Protein AF-A0A1F7L101-F1 (afdb_monomer_lite)

Foldseek 3Di:
DPVVVVVVVVVVVVVVVVVVVVVVVVVVLVVLQVCCLVPVVSLQVLLCCLCPVNPPDPVSNVSSVNSNVSSVVSVVVVVVVVVVVVCVVPPPDPCVVVVVVVVCPDPVNVVVVVVVVD

Secondary structure (DSSP, 8-state):
--HHHHHHHHHHHHHHHHHHHHHHHHHHHHHHHHHHHH-HHHHHHHHHHHHHSS-S-HHHHHHHHHHHHHHHHHHHHHHHHHHHHHHHHTS---THHHHHHHHHTSHHHHHHHHHH--

Sequence (118 aa):
MEGHKDIEAYQALLEIDTKERSFASRQGYIKAYVLSILLPPIGLYYFIKYIFFGDGSKDDMKAGLMAFLLTICALGISIGISTILFKQMNTPLPASSTNILKEMITPANQDALKKLFQ

Radius of gyration: 32.72 Å; chains: 1; bounding box: 71×26×98 Å

pLDDT: mean 76.0, std 8.84, range [52.91, 89.81]

Organism: NCBI:txid1802093

Structure (mmCIF, N/CA/C/O backbone):
data_AF-A0A1F7L101-F1
#
_entry.id   AF-A0A1F7L101-F1
#
loop_
_atom_site.group_PDB
_atom_site.id
_atom_site.type_symbol
_atom_site.label_atom_id
_atom_site.label_alt_id
_atom_site.label_comp_id
_atom_site.label_asym_id
_atom_site.label_entity_id
_atom_site.label_seq_id
_atom_site.pdbx_PDB_ins_code
_atom_site.Cartn_x
_atom_site.Cartn_y
_atom_site.Cartn_z
_atom_site.occupancy
_atom_site.B_iso_or_equiv
_atom_site.auth_seq_id
_atom_site.auth_comp_id
_atom_site.auth_asym_id
_atom_site.auth_atom_id
_atom_site.pdbx_PDB_model_num
ATOM 1 N N . MET A 1 1 ? 18.811 -0.906 -53.280 1.00 52.91 1 MET A N 1
ATOM 2 C CA . MET A 1 1 ? 17.678 -0.356 -52.497 1.00 52.91 1 MET A CA 1
ATOM 3 C C . MET A 1 1 ? 17.093 -1.388 -51.518 1.00 52.91 1 MET A C 1
ATOM 5 O O . MET A 1 1 ? 15.951 -1.238 -51.109 1.00 52.91 1 MET A O 1
ATOM 9 N N . GLU A 1 2 ? 17.853 -2.408 -51.099 1.00 53.41 2 GLU A N 1
ATOM 10 C CA . GLU A 1 2 ? 17.366 -3.436 -50.156 1.00 53.41 2 GLU A CA 1
ATOM 11 C C . GLU A 1 2 ? 17.717 -3.102 -48.697 1.00 53.41 2 GLU A C 1
ATOM 13 O O . GLU A 1 2 ? 16.836 -3.127 -47.848 1.00 53.41 2 GLU A O 1
ATOM 18 N N . GLY A 1 3 ? 18.927 -2.601 -48.419 1.00 55.69 3 GLY A N 1
ATOM 19 C CA . GLY A 1 3 ? 19.360 -2.310 -47.042 1.00 55.69 3 GLY A CA 1
ATOM 20 C C . GLY A 1 3 ? 18.582 -1.222 -46.281 1.00 55.69 3 GLY A C 1
ATOM 21 O O . GLY A 1 3 ? 18.687 -1.157 -45.065 1.00 55.69 3 GLY A O 1
ATOM 22 N N . HIS A 1 4 ? 17.784 -0.378 -46.949 1.00 57.03 4 HIS A N 1
ATOM 23 C CA . HIS A 1 4 ? 16.946 0.626 -46.269 1.00 57.03 4 HIS A CA 1
ATOM 24 C C . HIS A 1 4 ? 15.655 0.024 -45.687 1.00 57.03 4 HIS A C 1
ATOM 26 O O . HIS A 1 4 ? 15.214 0.449 -44.624 1.00 57.03 4 HIS A O 1
ATOM 32 N N . LYS A 1 5 ? 15.078 -0.990 -46.352 1.00 61.75 5 LYS A N 1
ATOM 33 C CA . LYS A 1 5 ? 13.853 -1.666 -45.893 1.00 61.75 5 LYS A CA 1
ATOM 34 C C . LYS A 1 5 ? 14.113 -2.560 -44.685 1.00 61.75 5 LYS A C 1
ATOM 36 O O . LYS A 1 5 ? 13.269 -2.644 -43.799 1.00 61.75 5 LYS A O 1
ATOM 41 N N . ASP A 1 6 ? 15.293 -3.172 -44.626 1.00 67.25 6 ASP A N 1
ATOM 42 C CA . ASP A 1 6 ? 15.684 -4.001 -43.488 1.00 67.25 6 ASP A CA 1
ATOM 43 C C . ASP A 1 6 ? 15.850 -3.152 -42.222 1.00 67.25 6 ASP A C 1
ATOM 45 O O . ASP A 1 6 ? 15.352 -3.524 -41.164 1.00 67.25 6 ASP A O 1
ATOM 49 N N . ILE A 1 7 ? 16.458 -1.963 -42.324 1.00 74.56 7 ILE A N 1
ATOM 50 C CA . ILE A 1 7 ? 16.632 -1.045 -41.183 1.00 74.56 7 ILE A CA 1
ATOM 51 C C . ILE A 1 7 ? 15.278 -0.578 -40.629 1.00 74.56 7 ILE A C 1
ATOM 53 O O . ILE A 1 7 ? 15.097 -0.556 -39.412 1.00 74.56 7 ILE A O 1
ATOM 57 N N . GLU A 1 8 ? 14.316 -0.251 -41.494 1.00 78.62 8 GLU A N 1
ATOM 58 C CA . GLU A 1 8 ? 12.957 0.123 -41.075 1.00 78.62 8 GLU A CA 1
ATOM 59 C C . GLU A 1 8 ? 12.227 -1.044 -40.392 1.00 78.62 8 GLU A C 1
ATOM 61 O O . GLU A 1 8 ? 11.588 -0.853 -39.356 1.00 78.62 8 GLU A O 1
ATOM 66 N N . ALA A 1 9 ? 12.375 -2.268 -40.910 1.00 77.75 9 ALA A N 1
ATOM 67 C CA . ALA A 1 9 ? 11.805 -3.463 -40.293 1.00 77.75 9 ALA A 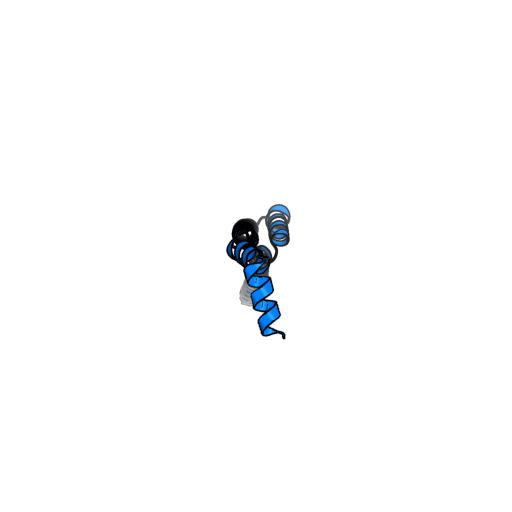CA 1
ATOM 68 C C . ALA A 1 9 ? 12.423 -3.755 -38.912 1.00 77.75 9 ALA A C 1
ATOM 70 O O . ALA A 1 9 ? 11.696 -4.050 -37.962 1.00 77.75 9 ALA A O 1
ATOM 71 N N . TYR A 1 10 ? 13.744 -3.614 -38.761 1.00 77.62 10 TYR A N 1
ATOM 72 C CA . TYR A 1 10 ? 14.421 -3.753 -37.467 1.00 77.62 10 TYR A CA 1
ATOM 73 C C . TYR A 1 10 ? 13.989 -2.680 -36.463 1.00 77.62 10 TYR A C 1
ATOM 75 O O . TYR A 1 10 ? 13.784 -2.994 -35.291 1.00 77.62 10 TYR A O 1
ATOM 83 N N . GLN A 1 11 ? 13.817 -1.431 -36.902 1.00 83.00 11 GLN A N 1
ATOM 84 C CA . GLN A 1 11 ? 13.321 -0.354 -36.042 1.00 83.00 11 GLN A CA 1
ATOM 85 C C . GLN A 1 11 ? 11.881 -0.607 -35.589 1.00 83.00 11 GLN A C 1
ATOM 87 O O . GLN A 1 11 ? 11.586 -0.452 -34.405 1.00 83.00 11 GLN A O 1
ATOM 92 N N . ALA A 1 12 ? 11.010 -1.069 -36.490 1.00 82.12 12 ALA A N 1
ATOM 93 C CA . ALA A 1 12 ? 9.639 -1.431 -36.146 1.00 82.12 12 ALA A CA 1
ATOM 94 C C . ALA A 1 12 ? 9.590 -2.589 -35.134 1.00 82.12 12 ALA A C 1
ATOM 96 O O . ALA A 1 12 ? 8.836 -2.527 -34.165 1.00 82.12 12 ALA A O 1
ATOM 97 N N . LEU A 1 13 ? 10.428 -3.616 -35.304 1.00 79.88 13 LEU A N 1
ATOM 98 C CA . LEU A 1 13 ? 10.530 -4.730 -34.354 1.00 79.88 13 LEU A CA 1
ATOM 99 C C . LEU A 1 13 ? 11.044 -4.279 -32.978 1.00 79.88 13 LEU A C 1
ATOM 101 O O . LEU A 1 13 ? 10.505 -4.704 -31.957 1.00 79.88 13 LEU A O 1
ATOM 105 N N . LEU A 1 14 ? 12.037 -3.386 -32.937 1.00 81.62 14 LEU A N 1
ATOM 106 C CA . LEU A 1 14 ? 12.537 -2.784 -31.695 1.00 81.62 14 LEU A CA 1
ATOM 107 C C . LEU A 1 14 ? 11.468 -1.950 -30.981 1.00 81.62 14 LEU A C 1
ATOM 109 O O . LEU A 1 14 ? 11.358 -2.011 -29.754 1.00 81.62 14 LEU A O 1
ATOM 113 N N . GLU A 1 15 ? 10.670 -1.185 -31.729 1.00 81.56 15 GLU A N 1
ATOM 114 C CA . GLU A 1 15 ? 9.572 -0.390 -31.174 1.00 81.56 15 GLU A CA 1
ATOM 115 C C . GLU A 1 15 ? 8.453 -1.281 -30.611 1.00 81.56 15 GLU A C 1
ATOM 117 O O . GLU A 1 15 ? 7.873 -0.977 -29.566 1.00 81.56 15 GLU A O 1
ATOM 122 N N . ILE A 1 16 ? 8.171 -2.408 -31.269 1.00 78.94 16 ILE A N 1
ATOM 123 C CA . ILE A 1 16 ? 7.197 -3.394 -30.793 1.00 78.94 16 ILE A CA 1
ATOM 124 C C . ILE A 1 16 ? 7.691 -4.065 -29.504 1.00 78.94 16 ILE A C 1
ATOM 126 O O . ILE A 1 16 ? 6.945 -4.063 -28.527 1.00 78.94 16 ILE A O 1
ATOM 130 N N . ASP A 1 17 ? 8.939 -4.550 -29.447 1.00 74.56 17 ASP A N 1
ATOM 131 C CA . ASP A 1 17 ? 9.496 -5.187 -28.234 1.00 74.56 17 ASP A CA 1
ATOM 132 C C . ASP A 1 17 ? 9.534 -4.204 -27.051 1.00 74.56 17 ASP A C 1
ATOM 134 O O . ASP A 1 17 ? 9.127 -4.525 -25.932 1.00 74.56 17 ASP A O 1
ATOM 138 N N . THR A 1 18 ? 9.939 -2.952 -27.288 1.00 74.31 18 THR A N 1
ATOM 139 C CA . THR A 1 18 ? 9.915 -1.923 -26.233 1.00 74.31 18 THR A CA 1
ATOM 140 C C . THR A 1 18 ? 8.499 -1.599 -25.765 1.00 74.31 18 THR A C 1
ATOM 142 O O . THR A 1 18 ? 8.273 -1.463 -24.556 1.00 74.31 18 THR A O 1
ATOM 145 N N . LYS A 1 19 ? 7.519 -1.527 -26.676 1.00 72.56 19 LYS A N 1
ATOM 146 C CA . LYS A 1 19 ? 6.109 -1.367 -26.303 1.00 72.56 19 LYS A CA 1
ATOM 147 C C . LYS A 1 19 ? 5.613 -2.559 -25.491 1.00 72.56 19 LYS A C 1
ATOM 149 O O . LYS A 1 19 ? 5.071 -2.331 -24.409 1.0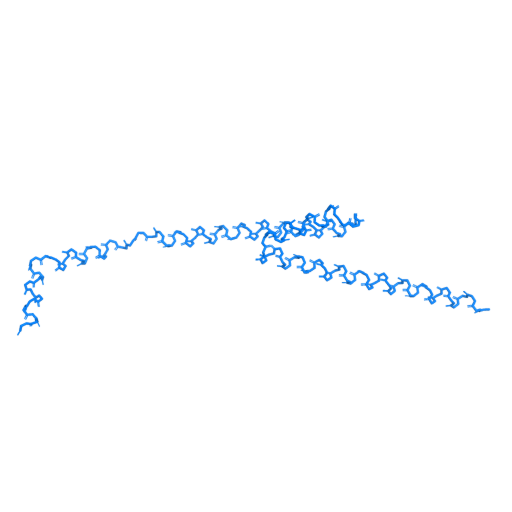0 72.56 19 LYS A O 1
ATOM 154 N N . GLU A 1 20 ? 5.829 -3.793 -25.937 1.00 69.75 20 GLU A N 1
ATOM 155 C CA . GLU A 1 20 ? 5.399 -5.005 -25.226 1.00 69.75 20 GLU A CA 1
ATOM 156 C C . GLU A 1 20 ? 5.986 -5.089 -23.814 1.00 69.75 20 GLU A C 1
ATOM 158 O O . GLU A 1 20 ? 5.240 -5.289 -22.849 1.00 69.75 20 GLU A O 1
ATOM 163 N N . ARG A 1 21 ? 7.288 -4.824 -23.652 1.00 68.25 21 ARG A N 1
ATOM 164 C CA . ARG A 1 21 ? 7.926 -4.760 -22.326 1.00 68.25 21 ARG A CA 1
ATOM 165 C C . ARG A 1 21 ? 7.314 -3.683 -21.437 1.00 68.25 21 ARG A C 1
ATOM 167 O O . ARG A 1 21 ? 7.088 -3.928 -20.252 1.00 68.25 21 ARG A O 1
ATOM 174 N N . SER A 1 22 ? 6.997 -2.512 -21.995 1.00 69.94 22 SER A N 1
ATOM 175 C CA . SER A 1 22 ? 6.341 -1.431 -21.245 1.00 69.94 22 SER A CA 1
ATOM 176 C C . SER A 1 22 ? 4.910 -1.787 -20.815 1.00 69.94 22 SER A C 1
ATOM 178 O O . SER A 1 22 ? 4.459 -1.396 -19.737 1.00 69.94 22 SER A O 1
ATOM 180 N N . PHE A 1 23 ? 4.182 -2.556 -21.631 1.00 65.38 23 PHE A N 1
ATOM 181 C CA . PHE A 1 23 ? 2.848 -3.041 -21.283 1.00 65.38 23 PHE A CA 1
ATOM 182 C C . PHE A 1 23 ? 2.914 -4.106 -20.185 1.00 65.38 23 PHE A C 1
ATOM 184 O O . PHE A 1 23 ? 2.130 -4.046 -19.233 1.00 65.38 23 PHE A O 1
ATOM 191 N N . ALA A 1 24 ? 3.869 -5.034 -20.274 1.00 65.56 24 ALA A N 1
ATOM 192 C CA . ALA A 1 24 ? 4.092 -6.060 -19.262 1.00 65.56 24 ALA A CA 1
ATOM 193 C C . ALA A 1 24 ? 4.479 -5.452 -17.900 1.00 65.56 24 ALA A C 1
ATOM 195 O O . ALA A 1 24 ? 3.914 -5.832 -16.869 1.00 65.56 24 ALA A O 1
ATOM 196 N N . SER A 1 25 ? 5.372 -4.455 -17.884 1.00 71.06 25 SER A N 1
ATOM 197 C CA . SER A 1 25 ? 5.759 -3.761 -16.648 1.00 71.06 25 SER A CA 1
ATOM 198 C C . SER A 1 25 ? 4.592 -2.978 -16.039 1.00 71.06 25 SER A C 1
ATOM 200 O O . SER A 1 25 ? 4.333 -3.097 -14.839 1.00 71.06 25 SER A O 1
ATOM 202 N N . ARG A 1 26 ? 3.788 -2.282 -16.859 1.00 72.31 26 ARG A N 1
ATOM 203 C CA . ARG A 1 26 ? 2.565 -1.594 -16.402 1.00 72.31 26 ARG A CA 1
ATOM 204 C C . ARG A 1 26 ? 1.555 -2.534 -15.751 1.00 72.31 26 ARG A C 1
ATOM 206 O O . ARG A 1 26 ? 1.003 -2.187 -14.706 1.00 72.31 26 ARG A O 1
ATOM 213 N N . GLN A 1 27 ? 1.310 -3.712 -16.327 1.00 76.12 27 GLN A N 1
ATOM 214 C CA . GLN A 1 27 ? 0.428 -4.706 -15.704 1.00 76.12 27 GLN A CA 1
ATOM 215 C C . GLN A 1 27 ? 0.985 -5.190 -14.358 1.00 76.12 27 GLN A C 1
ATOM 217 O O . GLN A 1 27 ? 0.231 -5.334 -13.392 1.00 76.12 27 GLN A O 1
ATOM 222 N N . GLY A 1 28 ? 2.307 -5.373 -14.266 1.00 76.12 28 GLY A N 1
ATOM 223 C CA . GLY A 1 28 ? 2.996 -5.688 -13.016 1.00 76.12 28 GLY A CA 1
ATOM 224 C C . GLY A 1 28 ? 2.762 -4.636 -11.928 1.00 76.12 28 GLY A C 1
ATOM 225 O O . GLY A 1 28 ? 2.418 -4.991 -10.800 1.00 76.12 28 GLY A O 1
ATOM 226 N N . TYR A 1 29 ? 2.861 -3.349 -12.272 1.00 78.31 29 TYR A N 1
ATOM 227 C CA . TYR A 1 29 ? 2.626 -2.251 -11.328 1.00 78.31 29 TYR A CA 1
ATOM 228 C C . TYR A 1 29 ? 1.174 -2.184 -10.853 1.00 78.31 29 TYR A C 1
ATOM 230 O O . TYR A 1 29 ? 0.927 -2.030 -9.660 1.00 78.31 29 TYR A O 1
ATOM 238 N N . ILE A 1 30 ? 0.204 -2.360 -11.759 1.00 80.38 30 ILE A N 1
ATOM 239 C CA . ILE A 1 30 ? -1.222 -2.398 -11.390 1.00 80.38 30 ILE A CA 1
ATOM 240 C C . ILE A 1 30 ? -1.475 -3.527 -10.389 1.00 80.38 30 ILE A C 1
ATOM 242 O O . ILE A 1 30 ? -2.124 -3.318 -9.363 1.00 80.38 30 ILE A O 1
ATOM 246 N N . LYS A 1 31 ? -0.918 -4.715 -10.652 1.00 82.56 31 LYS A N 1
ATOM 247 C CA . LYS A 1 31 ? -1.028 -5.860 -9.744 1.00 82.56 31 LYS A CA 1
ATOM 248 C C . LYS A 1 31 ? -0.421 -5.553 -8.374 1.00 82.56 31 LYS A C 1
ATOM 250 O O . LYS A 1 31 ? -1.030 -5.888 -7.359 1.00 82.56 31 LYS A O 1
ATOM 255 N N . ALA A 1 32 ? 0.740 -4.901 -8.345 1.00 74.31 32 ALA A N 1
ATOM 256 C CA . ALA A 1 32 ? 1.378 -4.481 -7.105 1.00 74.31 32 ALA A CA 1
ATOM 257 C C . ALA A 1 32 ? 0.479 -3.531 -6.303 1.00 74.31 32 ALA A C 1
ATOM 259 O O . ALA A 1 32 ? 0.267 -3.764 -5.121 1.00 74.31 32 ALA A O 1
ATOM 260 N N . TYR A 1 33 ? -0.132 -2.530 -6.944 1.00 81.06 33 TYR A N 1
ATOM 261 C CA . TYR A 1 33 ? -1.018 -1.577 -6.265 1.00 81.06 33 TYR A CA 1
ATOM 262 C C . TYR A 1 33 ? -2.249 -2.239 -5.649 1.00 81.06 33 TYR A C 1
ATOM 264 O O . TYR A 1 33 ? -2.567 -1.977 -4.490 1.00 81.06 33 TYR A O 1
ATOM 272 N N . VAL A 1 34 ? -2.925 -3.116 -6.395 1.00 83.50 34 VAL A N 1
ATOM 273 C CA . VAL A 1 34 ? -4.113 -3.826 -5.895 1.00 83.50 34 VAL A CA 1
ATOM 274 C C . VAL A 1 34 ? -3.750 -4.709 -4.700 1.00 83.50 34 VAL A C 1
ATOM 276 O O . VAL A 1 34 ? -4.449 -4.705 -3.686 1.00 83.50 34 VAL A O 1
ATOM 279 N N . LEU A 1 35 ? -2.630 -5.433 -4.788 1.00 79.88 35 LEU A N 1
ATOM 280 C CA . LEU A 1 35 ? -2.173 -6.306 -3.708 1.00 79.88 35 LEU A CA 1
ATOM 281 C C . LEU A 1 35 ? -1.715 -5.530 -2.471 1.00 79.88 35 LEU A C 1
ATOM 283 O O . LEU A 1 35 ? -1.973 -5.992 -1.363 1.00 79.88 35 LEU A O 1
ATOM 287 N N . SER A 1 36 ? -1.109 -4.351 -2.635 1.00 74.25 36 SER A N 1
ATOM 288 C CA . SER A 1 36 ? -0.732 -3.478 -1.516 1.00 74.25 36 SER A CA 1
ATOM 289 C C . SER A 1 36 ? -1.926 -3.011 -0.688 1.00 74.25 36 SER A C 1
ATOM 291 O O . SER A 1 36 ? -1.803 -2.842 0.522 1.00 74.25 36 SER A O 1
ATOM 293 N N . ILE A 1 37 ? -3.076 -2.795 -1.331 1.00 76.62 37 ILE A N 1
ATOM 294 C CA . ILE A 1 37 ? -4.309 -2.386 -0.648 1.00 76.62 37 ILE A CA 1
ATOM 295 C C . ILE A 1 37 ? -4.936 -3.579 0.079 1.00 76.62 37 ILE A C 1
ATOM 297 O O . ILE A 1 37 ? -5.352 -3.448 1.227 1.00 76.62 37 ILE A O 1
ATOM 301 N N . LEU A 1 38 ? -5.011 -4.737 -0.587 1.00 82.19 38 LEU A N 1
ATOM 302 C CA . LEU A 1 38 ? -5.702 -5.914 -0.057 1.00 82.19 38 LEU A CA 1
ATOM 303 C C . LEU A 1 38 ? -4.918 -6.599 1.072 1.00 82.19 38 LEU A C 1
ATOM 305 O O . LEU A 1 38 ? -5.504 -7.040 2.057 1.00 82.19 38 LEU A O 1
ATOM 309 N N . LEU A 1 39 ? -3.595 -6.701 0.924 1.00 80.69 39 LEU A N 1
ATOM 310 C CA . LEU A 1 39 ? -2.694 -7.271 1.920 1.00 80.69 39 LEU A CA 1
ATOM 311 C C . LEU A 1 39 ? -1.512 -6.323 2.155 1.00 80.69 39 LEU A C 1
ATOM 313 O O . LEU A 1 39 ? -0.503 -6.398 1.448 1.00 80.69 39 LEU A O 1
ATOM 317 N N . PRO A 1 40 ? -1.570 -5.496 3.210 1.00 77.50 40 PRO A N 1
ATOM 318 C CA . PRO A 1 40 ? -0.496 -4.568 3.546 1.00 77.50 40 PRO A CA 1
ATOM 319 C C . PRO A 1 40 ? 0.919 -5.187 3.629 1.00 77.50 40 PRO A C 1
ATOM 321 O O . PRO A 1 40 ? 1.860 -4.569 3.127 1.00 77.50 40 PRO A O 1
ATOM 324 N N . PRO A 1 41 ? 1.123 -6.418 4.157 1.00 80.25 41 PRO A N 1
ATOM 325 C CA . PRO A 1 41 ? 2.448 -7.053 4.152 1.00 80.25 41 PRO A CA 1
ATOM 326 C C . PRO A 1 41 ? 3.012 -7.272 2.741 1.00 80.25 41 PRO A C 1
ATOM 328 O O . PRO A 1 41 ? 4.219 -7.172 2.521 1.00 80.25 41 PRO A O 1
ATOM 331 N N . ILE A 1 42 ? 2.137 -7.535 1.767 1.00 81.38 42 ILE A N 1
ATOM 332 C CA . ILE A 1 42 ? 2.518 -7.723 0.366 1.00 81.38 42 ILE A CA 1
ATOM 333 C C . ILE A 1 42 ? 2.898 -6.382 -0.271 1.00 81.38 42 ILE A C 1
ATOM 335 O O . ILE A 1 42 ? 3.809 -6.326 -1.097 1.00 81.38 42 ILE A O 1
ATOM 339 N N . GLY A 1 43 ? 2.266 -5.284 0.141 1.00 75.88 43 GLY A N 1
ATOM 340 C CA . GLY A 1 43 ? 2.645 -3.959 -0.337 1.00 75.88 43 GLY A CA 1
ATOM 341 C C . GLY A 1 43 ? 4.051 -3.535 0.084 1.00 75.88 43 GLY A C 1
ATOM 342 O O . GLY A 1 43 ? 4.792 -2.977 -0.727 1.00 75.88 43 GLY A O 1
ATOM 343 N N . LEU A 1 44 ? 4.476 -3.903 1.299 1.00 81.75 44 LEU A N 1
ATOM 344 C CA . LEU A 1 44 ? 5.863 -3.724 1.738 1.00 81.75 44 LEU A CA 1
ATOM 345 C C . LEU A 1 44 ? 6.837 -4.599 0.930 1.00 81.75 44 LEU A C 1
ATOM 347 O O . LEU A 1 44 ? 7.913 -4.134 0.554 1.00 81.75 44 LEU A O 1
ATOM 351 N N . TYR A 1 45 ? 6.449 -5.837 0.608 1.00 84.25 45 TYR A N 1
ATOM 352 C CA . TYR A 1 45 ? 7.234 -6.700 -0.280 1.00 84.25 45 TYR A CA 1
ATOM 353 C C . TYR A 1 45 ? 7.445 -6.053 -1.656 1.00 84.25 45 TYR A C 1
ATOM 355 O O . TYR A 1 45 ? 8.574 -6.016 -2.143 1.00 84.25 45 TYR A O 1
ATOM 363 N N . TYR A 1 46 ? 6.396 -5.494 -2.268 1.00 80.75 46 TYR A N 1
ATOM 364 C CA . TYR A 1 46 ? 6.523 -4.812 -3.557 1.00 80.75 46 TYR A CA 1
ATOM 365 C C . TYR A 1 46 ? 7.354 -3.534 -3.471 1.00 80.75 46 TYR A C 1
ATOM 367 O O . TYR A 1 46 ? 8.143 -3.278 -4.377 1.00 80.75 46 TYR A O 1
ATOM 375 N N . PHE A 1 47 ? 7.246 -2.770 -2.382 1.00 82.88 47 PHE A N 1
ATOM 376 C CA . PHE A 1 47 ? 8.134 -1.633 -2.139 1.00 82.88 47 PHE A CA 1
ATOM 377 C C . PHE A 1 47 ? 9.603 -2.066 -2.152 1.00 82.88 47 PHE A C 1
ATOM 379 O O . PHE A 1 47 ? 10.390 -1.516 -2.919 1.00 82.88 47 PHE A O 1
ATOM 386 N N . ILE A 1 48 ? 9.960 -3.098 -1.379 1.00 83.12 48 ILE A N 1
ATOM 387 C CA . ILE A 1 48 ? 11.336 -3.607 -1.336 1.00 83.12 48 ILE A CA 1
ATOM 388 C C . ILE A 1 48 ? 11.756 -4.133 -2.713 1.00 83.12 48 ILE A C 1
ATOM 390 O O . ILE A 1 48 ? 12.843 -3.816 -3.190 1.00 83.12 48 ILE A O 1
ATOM 394 N N . LYS A 1 49 ? 10.884 -4.896 -3.379 1.00 81.31 49 LYS A N 1
ATOM 395 C CA . LYS A 1 49 ? 11.155 -5.473 -4.697 1.00 81.31 49 LYS A CA 1
ATOM 396 C C . LYS A 1 49 ? 11.460 -4.402 -5.744 1.00 81.31 49 LYS A C 1
ATOM 398 O O . LYS A 1 49 ? 12.460 -4.522 -6.435 1.00 81.31 49 LYS A O 1
ATOM 403 N N . TYR A 1 50 ? 10.633 -3.368 -5.862 1.00 81.06 50 TYR A N 1
ATOM 404 C CA . TYR A 1 50 ? 10.811 -2.351 -6.900 1.00 81.06 50 TYR A CA 1
ATOM 405 C C . TYR A 1 50 ? 11.894 -1.315 -6.566 1.00 81.06 50 TYR A C 1
ATOM 407 O O . TYR A 1 50 ? 12.516 -0.787 -7.481 1.00 81.06 50 TYR A O 1
ATOM 415 N N . ILE A 1 51 ? 12.160 -1.044 -5.281 1.00 80.75 51 ILE A N 1
ATOM 416 C CA . ILE A 1 51 ? 13.211 -0.099 -4.862 1.00 80.75 51 ILE A CA 1
ATOM 417 C C . ILE A 1 51 ? 14.604 -0.739 -4.879 1.00 80.75 51 ILE A C 1
ATOM 419 O O . ILE A 1 51 ? 15.551 -0.099 -5.324 1.00 80.75 51 ILE A O 1
ATOM 423 N N . PHE A 1 52 ? 14.749 -1.972 -4.381 1.00 79.19 52 PHE A N 1
ATOM 424 C CA . PHE A 1 52 ? 16.063 -2.605 -4.192 1.00 79.19 52 PHE A CA 1
ATOM 425 C C . PHE A 1 52 ? 16.408 -3.651 -5.255 1.00 79.19 52 PHE A C 1
ATOM 427 O O . PHE A 1 52 ? 17.587 -3.912 -5.472 1.00 79.19 52 PHE A O 1
ATOM 434 N N . PHE A 1 53 ? 15.407 -4.252 -5.906 1.00 79.94 53 PHE A N 1
ATOM 435 C CA . PHE A 1 53 ? 15.597 -5.326 -6.892 1.00 79.94 53 PHE A CA 1
ATOM 436 C C . PHE A 1 53 ? 15.034 -4.988 -8.284 1.00 79.94 53 PHE A C 1
ATOM 438 O O . PHE A 1 53 ? 15.008 -5.860 -9.150 1.00 79.94 53 PHE A O 1
ATOM 445 N N . GLY A 1 54 ? 14.553 -3.760 -8.498 1.00 70.50 54 GLY A N 1
ATOM 446 C CA . GLY A 1 54 ? 14.162 -3.269 -9.820 1.00 70.50 54 GLY A CA 1
ATOM 447 C C . GLY A 1 54 ? 15.377 -2.841 -10.644 1.00 70.50 54 GLY A C 1
ATOM 448 O O . GLY A 1 54 ? 16.453 -2.611 -10.094 1.00 70.50 54 GLY A O 1
ATOM 449 N N . ASP A 1 55 ? 15.190 -2.639 -11.949 1.00 74.38 55 ASP A N 1
ATOM 450 C CA . ASP A 1 55 ? 16.254 -2.238 -12.890 1.00 74.38 55 ASP A CA 1
ATOM 451 C C . ASP A 1 55 ? 16.738 -0.781 -12.687 1.00 74.38 55 ASP A C 1
ATOM 453 O O . ASP A 1 55 ? 17.362 -0.179 -13.561 1.00 74.38 55 ASP A O 1
ATOM 457 N N . GLY A 1 56 ? 16.414 -0.161 -11.547 1.00 66.62 56 GLY A N 1
ATOM 458 C CA . GLY A 1 56 ? 16.709 1.240 -11.249 1.00 66.62 56 GLY A CA 1
ATOM 459 C C . GLY A 1 56 ? 15.936 2.232 -12.124 1.00 66.62 56 GLY A C 1
ATOM 460 O O . GLY A 1 56 ? 16.249 3.425 -12.124 1.00 66.62 56 GLY A O 1
ATOM 461 N N . SER A 1 57 ? 14.929 1.769 -12.877 1.00 78.44 57 SER A N 1
ATOM 462 C CA . SER A 1 57 ? 14.110 2.651 -13.702 1.00 78.44 57 SER A CA 1
ATOM 463 C C . SER A 1 57 ? 13.301 3.604 -12.816 1.00 78.44 57 SER A C 1
ATOM 465 O O . SER A 1 57 ? 12.827 3.250 -11.731 1.00 78.44 57 SER A O 1
ATOM 467 N N . LYS A 1 58 ? 13.114 4.846 -13.280 1.00 79.19 58 LYS A N 1
ATOM 468 C CA . LYS A 1 58 ? 12.298 5.841 -12.561 1.00 79.19 58 LYS A CA 1
ATOM 469 C C . LYS A 1 58 ? 10.863 5.350 -12.341 1.00 79.19 58 LYS A C 1
ATOM 471 O O . LYS A 1 58 ? 10.240 5.726 -11.348 1.00 79.19 58 LYS A O 1
ATOM 476 N N . ASP A 1 59 ? 10.359 4.518 -13.249 1.00 79.62 59 ASP A N 1
ATOM 477 C CA . ASP A 1 59 ? 9.009 3.968 -13.184 1.00 79.62 59 ASP A CA 1
ATOM 478 C C . ASP A 1 59 ? 8.883 2.881 -12.112 1.00 79.62 59 ASP A C 1
ATOM 480 O O . ASP A 1 59 ? 7.914 2.906 -11.352 1.00 79.62 59 ASP A O 1
ATOM 484 N N . ASP A 1 60 ? 9.882 2.005 -11.968 1.00 76.69 60 ASP A N 1
ATOM 485 C CA . ASP A 1 60 ? 9.936 1.018 -10.880 1.00 76.69 60 ASP A CA 1
ATOM 486 C C . ASP A 1 60 ? 10.004 1.713 -9.520 1.00 76.69 60 ASP A C 1
ATOM 488 O O . ASP A 1 60 ? 9.223 1.419 -8.613 1.00 76.69 60 ASP A O 1
ATOM 492 N N . MET A 1 61 ? 10.886 2.707 -9.390 1.00 80.56 61 MET A N 1
ATOM 493 C CA . MET A 1 61 ? 11.061 3.449 -8.140 1.00 80.56 61 MET A CA 1
ATOM 494 C C . MET A 1 61 ? 9.762 4.158 -7.727 1.00 80.56 61 MET A C 1
ATOM 496 O O . MET A 1 61 ? 9.362 4.133 -6.559 1.00 80.56 61 MET A O 1
ATOM 500 N N . LYS A 1 62 ? 9.056 4.743 -8.704 1.00 83.75 62 LYS A N 1
ATOM 501 C CA . LYS A 1 62 ? 7.741 5.356 -8.504 1.00 83.75 62 LYS A CA 1
ATOM 502 C C . LYS A 1 62 ? 6.689 4.318 -8.114 1.00 83.75 62 LYS A C 1
ATOM 504 O O . LYS A 1 62 ? 5.907 4.583 -7.203 1.00 83.75 62 LYS A O 1
ATOM 509 N N . ALA A 1 63 ? 6.672 3.153 -8.760 1.00 80.62 63 ALA A N 1
ATOM 510 C CA . ALA A 1 63 ? 5.736 2.079 -8.444 1.00 80.62 63 ALA A CA 1
ATOM 511 C C . ALA A 1 63 ? 5.946 1.531 -7.026 1.00 80.62 63 ALA A C 1
ATOM 513 O O . ALA A 1 63 ? 4.980 1.379 -6.277 1.00 80.62 63 ALA A O 1
ATOM 514 N N . GLY A 1 64 ? 7.198 1.324 -6.613 1.00 80.75 64 GLY A N 1
ATOM 515 C CA . GLY A 1 64 ? 7.541 0.945 -5.244 1.00 80.75 64 GLY A CA 1
ATOM 516 C C . GLY A 1 64 ? 7.032 1.968 -4.226 1.00 80.75 64 GLY A C 1
ATOM 517 O O . GLY A 1 64 ? 6.302 1.608 -3.301 1.00 80.75 64 GLY A O 1
ATOM 518 N N . LEU A 1 65 ? 7.347 3.253 -4.424 1.00 86.19 65 LEU A N 1
ATOM 519 C CA . LEU A 1 65 ? 6.906 4.327 -3.526 1.00 86.19 65 LEU A CA 1
ATOM 520 C C . LEU A 1 65 ? 5.374 4.415 -3.440 1.00 86.19 65 LEU A C 1
ATOM 522 O O . LEU A 1 65 ? 4.815 4.567 -2.354 1.00 86.19 65 LEU A O 1
ATOM 526 N N . MET A 1 66 ? 4.684 4.283 -4.575 1.00 83.94 66 MET A N 1
ATOM 527 C CA . MET A 1 66 ? 3.224 4.347 -4.622 1.00 83.94 66 MET A CA 1
ATOM 528 C C . MET A 1 66 ? 2.581 3.149 -3.912 1.00 83.94 66 MET A C 1
ATOM 530 O O . MET A 1 66 ? 1.621 3.321 -3.161 1.00 83.94 66 MET A O 1
ATOM 534 N N . ALA A 1 67 ? 3.142 1.948 -4.084 1.00 81.62 67 ALA A N 1
ATOM 535 C CA . ALA A 1 67 ? 2.733 0.751 -3.355 1.00 81.62 67 ALA A CA 1
ATOM 536 C C . ALA A 1 67 ? 2.897 0.926 -1.835 1.00 81.62 67 ALA A C 1
ATOM 538 O O . ALA A 1 67 ? 2.013 0.526 -1.075 1.00 81.62 67 ALA A O 1
ATOM 539 N N . PHE A 1 68 ? 3.978 1.568 -1.387 1.00 83.94 68 PHE A N 1
ATOM 540 C CA . PHE A 1 68 ? 4.207 1.864 0.028 1.00 83.94 68 PHE A CA 1
ATOM 541 C C . PHE A 1 68 ? 3.210 2.885 0.589 1.00 83.94 68 PHE A C 1
ATOM 543 O O . PHE A 1 68 ? 2.618 2.650 1.641 1.00 83.94 68 PHE A O 1
ATOM 550 N N . LEU A 1 69 ? 2.952 3.979 -0.136 1.00 89.81 69 LEU A N 1
ATOM 551 C CA . LEU A 1 69 ? 1.949 4.974 0.259 1.00 89.81 69 LEU A CA 1
ATOM 552 C C . LEU A 1 69 ? 0.551 4.353 0.382 1.00 89.81 69 LEU A C 1
ATOM 554 O O . LEU A 1 69 ? -0.126 4.561 1.388 1.00 89.81 69 LEU A O 1
ATOM 558 N N . LEU A 1 70 ? 0.149 3.532 -0.593 1.00 85.81 70 LEU A N 1
ATOM 559 C CA . LEU A 1 70 ? -1.115 2.790 -0.549 1.00 85.81 70 LEU A CA 1
ATOM 560 C C . LEU A 1 70 ? -1.199 1.872 0.674 1.00 85.81 70 LEU A C 1
ATOM 562 O O . LEU A 1 70 ? -2.237 1.818 1.330 1.00 85.81 70 LEU A O 1
ATOM 566 N N . THR A 1 71 ? -0.096 1.204 1.009 1.00 85.69 71 THR A N 1
ATOM 567 C CA . THR A 1 71 ? 0.000 0.331 2.186 1.00 85.69 71 THR A CA 1
ATOM 568 C C . THR A 1 71 ? -0.220 1.114 3.483 1.00 85.69 71 THR A C 1
ATOM 570 O O . THR A 1 71 ? -0.997 0.686 4.337 1.00 85.69 71 THR A O 1
ATOM 573 N N . ILE A 1 72 ? 0.412 2.285 3.629 1.00 89.06 72 I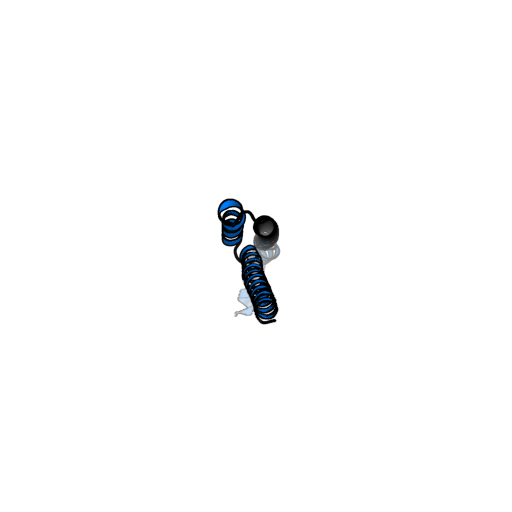LE A N 1
ATOM 574 C CA . ILE A 1 72 ? 0.236 3.157 4.802 1.00 89.06 72 ILE A CA 1
ATOM 575 C C . ILE A 1 72 ? -1.216 3.632 4.912 1.00 89.06 72 ILE A C 1
ATOM 577 O O . ILE A 1 72 ? -1.804 3.564 5.992 1.00 89.06 72 ILE A O 1
ATOM 581 N N . CYS A 1 73 ? -1.816 4.076 3.804 1.00 89.50 73 CYS A N 1
ATOM 582 C CA . CYS A 1 73 ? -3.217 4.492 3.787 1.00 89.50 73 CYS A CA 1
ATOM 583 C C . CYS A 1 73 ? -4.154 3.345 4.192 1.00 89.50 73 CYS A C 1
ATOM 585 O O . CYS A 1 73 ? -5.032 3.541 5.033 1.00 89.50 73 CYS A O 1
ATOM 587 N N . ALA A 1 74 ? -3.945 2.143 3.647 1.00 87.56 74 ALA A N 1
ATOM 588 C CA . ALA A 1 74 ? -4.738 0.961 3.976 1.00 87.56 74 ALA A CA 1
ATOM 589 C C . ALA A 1 74 ? -4.622 0.580 5.461 1.00 87.56 74 ALA A C 1
ATOM 591 O O . ALA A 1 74 ? -5.635 0.296 6.106 1.00 87.56 74 ALA A O 1
ATOM 592 N N . LEU A 1 75 ? -3.415 0.633 6.034 1.00 86.75 75 LEU A N 1
ATOM 593 C CA . LEU A 1 75 ? -3.204 0.415 7.468 1.00 86.75 75 LEU A CA 1
ATOM 594 C C . LEU A 1 75 ? -3.921 1.466 8.317 1.00 86.75 75 LEU A C 1
ATOM 596 O O . LEU A 1 75 ? -4.611 1.105 9.268 1.00 86.75 75 LEU A O 1
ATOM 600 N N . GLY A 1 76 ? -3.814 2.748 7.957 1.00 86.69 76 GLY A N 1
ATOM 601 C CA . GLY A 1 76 ? -4.488 3.833 8.671 1.00 86.69 76 GLY A CA 1
ATOM 602 C C . GLY A 1 76 ? -6.008 3.656 8.701 1.00 86.69 76 GLY A C 1
ATOM 603 O O . GLY A 1 76 ? -6.624 3.753 9.763 1.00 86.69 76 GLY A O 1
ATOM 604 N N . ILE A 1 77 ? -6.608 3.310 7.558 1.00 88.38 77 ILE A N 1
ATOM 605 C CA . ILE A 1 77 ? -8.042 3.004 7.459 1.00 88.38 77 ILE A CA 1
ATOM 606 C C . ILE A 1 77 ? -8.389 1.768 8.296 1.00 88.38 77 ILE A C 1
ATOM 608 O O . ILE A 1 77 ? -9.358 1.798 9.053 1.00 88.38 77 ILE A O 1
ATOM 612 N N . SER A 1 78 ? -7.587 0.704 8.217 1.00 85.06 78 SER A N 1
ATOM 613 C CA . SER A 1 78 ? -7.836 -0.542 8.955 1.00 85.06 78 SER A CA 1
ATOM 614 C C . SER A 1 78 ? -7.811 -0.325 10.469 1.00 85.06 78 SER A C 1
ATOM 616 O O . SER A 1 78 ? -8.689 -0.817 11.181 1.00 85.06 78 SER A O 1
ATOM 618 N N . ILE A 1 79 ? -6.852 0.460 10.969 1.00 87.44 79 ILE A N 1
ATOM 619 C CA . ILE A 1 79 ? -6.759 0.845 12.385 1.00 87.44 79 ILE A CA 1
ATOM 620 C C . ILE A 1 79 ? -7.950 1.727 12.776 1.00 87.44 79 ILE A C 1
ATOM 622 O O . ILE A 1 79 ? -8.550 1.516 13.833 1.00 87.44 79 ILE A O 1
ATOM 626 N N . GLY A 1 80 ? -8.329 2.683 11.924 1.00 87.25 80 GLY A N 1
ATOM 627 C CA . GLY A 1 80 ? -9.482 3.555 12.148 1.00 87.25 80 GLY A CA 1
ATOM 628 C C . GLY A 1 80 ? -10.787 2.769 12.289 1.00 87.25 80 GLY A C 1
ATOM 629 O O . GLY A 1 80 ? -11.486 2.909 13.293 1.00 87.25 80 GLY A O 1
ATOM 630 N N . ILE A 1 81 ? -11.074 1.881 11.332 1.00 86.56 81 ILE A N 1
ATOM 631 C CA . ILE A 1 81 ? -12.250 0.999 11.354 1.00 86.56 81 ILE A CA 1
ATOM 632 C C . ILE A 1 81 ? -12.214 0.092 12.582 1.00 86.56 81 ILE A C 1
ATOM 634 O O . ILE A 1 81 ? -13.206 0.006 13.302 1.00 86.56 81 ILE A O 1
ATOM 638 N N . SER A 1 82 ? -11.067 -0.529 12.873 1.00 84.81 82 SER A N 1
ATOM 639 C CA . SER A 1 82 ? -10.917 -1.386 14.054 1.00 84.81 82 SER A CA 1
ATOM 640 C C . SER A 1 82 ? -11.232 -0.617 15.334 1.00 84.81 82 SER A C 1
ATOM 642 O O . SER A 1 82 ? -11.988 -1.100 16.168 1.00 84.81 82 SER A O 1
ATOM 644 N N . THR A 1 83 ? -10.735 0.614 15.471 1.00 83.44 83 THR A N 1
ATOM 645 C CA . THR A 1 83 ? -10.999 1.461 16.644 1.00 83.44 83 THR A CA 1
ATOM 646 C C . THR A 1 83 ? -12.487 1.781 16.790 1.00 83.44 83 THR A C 1
ATOM 648 O O . THR A 1 83 ? -13.013 1.772 17.903 1.00 83.44 83 THR A O 1
ATOM 651 N N . ILE A 1 84 ? -13.186 2.046 15.683 1.00 83.50 84 ILE A N 1
ATOM 652 C CA . ILE A 1 84 ? -14.635 2.291 15.686 1.00 83.50 84 ILE A CA 1
ATOM 653 C C . ILE A 1 84 ? -15.395 1.026 16.101 1.00 83.5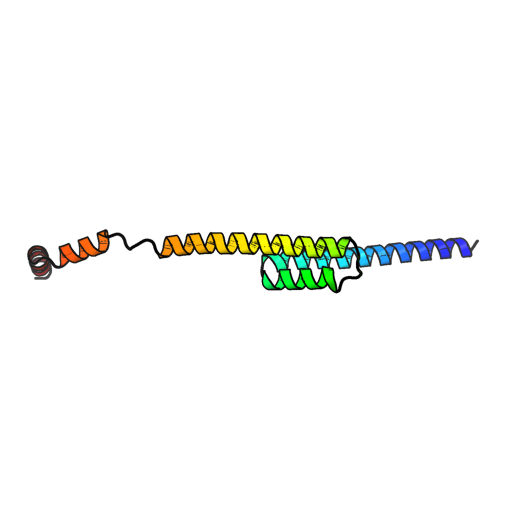0 84 ILE A C 1
ATOM 655 O O . ILE A 1 84 ? -16.250 1.099 16.982 1.00 83.50 84 ILE A O 1
ATOM 659 N N . LEU A 1 85 ? -15.050 -0.131 15.532 1.00 81.62 85 LEU A N 1
ATOM 660 C CA . LEU A 1 85 ? -15.669 -1.415 15.875 1.00 81.62 85 LEU A CA 1
ATOM 661 C C . LEU A 1 85 ? -15.427 -1.787 17.343 1.00 81.62 85 LEU A C 1
ATOM 663 O O . LEU A 1 85 ? -16.359 -2.177 18.042 1.00 81.62 85 LEU A O 1
ATOM 667 N N . PHE A 1 86 ? -14.209 -1.582 17.851 1.00 82.12 86 PHE A N 1
ATOM 668 C CA . PHE A 1 86 ? -13.887 -1.789 19.263 1.00 82.12 86 PHE A CA 1
ATOM 669 C C . PHE A 1 86 ? -14.673 -0.852 20.181 1.00 82.12 86 PHE A C 1
ATOM 671 O O . PHE A 1 86 ? -15.114 -1.282 21.246 1.00 82.12 86 PHE A O 1
ATOM 678 N N . LYS A 1 87 ? -14.877 0.412 19.792 1.00 76.75 87 LYS A N 1
ATOM 679 C CA . LYS A 1 87 ? -15.724 1.340 20.554 1.00 76.75 87 LYS A CA 1
ATOM 680 C C . LYS A 1 87 ? -17.182 0.893 20.569 1.00 76.75 87 LYS A C 1
ATOM 682 O O . LYS A 1 87 ? -17.808 0.957 21.617 1.00 76.75 87 LYS A O 1
ATOM 687 N N . GLN A 1 88 ? -17.703 0.407 19.443 1.00 71.25 88 GLN A N 1
ATOM 688 C CA . GLN A 1 88 ? -19.069 -0.111 19.370 1.00 71.25 88 GLN A CA 1
ATOM 689 C C . GLN A 1 88 ? -19.247 -1.368 20.230 1.00 71.25 88 GLN A C 1
ATOM 691 O O . GLN A 1 88 ? -20.190 -1.428 21.015 1.00 71.25 88 GLN A O 1
ATOM 696 N N . MET A 1 89 ? -18.318 -2.325 20.162 1.00 67.62 89 MET A N 1
ATOM 697 C CA . MET A 1 89 ? -18.360 -3.548 20.974 1.00 67.62 89 MET A CA 1
ATOM 698 C C . MET A 1 89 ? -18.215 -3.294 22.478 1.00 67.62 89 MET A C 1
ATOM 700 O O . MET A 1 89 ? -18.831 -3.995 23.272 1.00 67.62 89 MET A O 1
ATOM 704 N N . ASN A 1 90 ? -17.414 -2.302 22.872 1.00 63.81 90 ASN A N 1
ATOM 705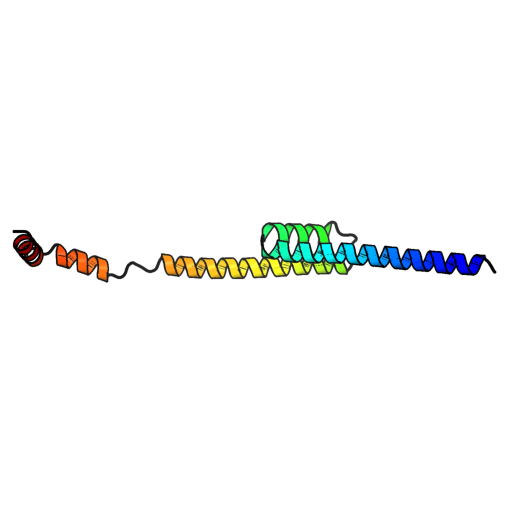 C CA . ASN A 1 90 ? -17.213 -1.940 24.277 1.00 63.81 90 ASN A CA 1
ATOM 706 C C . ASN A 1 90 ? -18.199 -0.875 24.771 1.00 63.81 90 ASN A C 1
ATOM 708 O O . ASN A 1 90 ? -17.983 -0.297 25.838 1.00 63.81 90 ASN A O 1
ATOM 712 N N . THR A 1 91 ? -19.275 -0.601 24.026 1.00 58.50 91 THR A N 1
ATOM 713 C CA . THR A 1 91 ? -20.376 0.188 24.579 1.00 58.50 91 THR A CA 1
ATOM 714 C C . THR A 1 91 ? -20.930 -0.612 25.759 1.00 58.50 91 THR A C 1
ATOM 716 O O . THR A 1 91 ? -21.395 -1.734 25.541 1.00 58.50 91 THR A O 1
ATOM 719 N N . PRO A 1 92 ? -20.842 -0.110 27.006 1.00 60.19 92 PRO A N 1
ATOM 720 C CA . PRO A 1 92 ? -21.352 -0.844 28.153 1.00 60.19 92 PRO A CA 1
ATOM 721 C C . PRO A 1 92 ? -22.820 -1.171 27.889 1.00 60.19 92 PRO A C 1
ATOM 723 O O . PRO A 1 92 ? -23.567 -0.296 27.439 1.00 60.19 92 PRO A O 1
ATOM 726 N N . LEU A 1 93 ? -23.211 -2.433 28.126 1.00 57.59 93 LEU A N 1
ATOM 727 C CA . LEU A 1 93 ? -24.607 -2.859 28.026 1.00 57.59 93 LEU A CA 1
ATOM 728 C C . LEU A 1 93 ? -25.483 -1.789 28.688 1.00 57.59 93 LEU A C 1
ATOM 730 O O . LEU A 1 93 ? -25.153 -1.357 29.800 1.00 57.59 93 LEU A O 1
ATOM 734 N N . PRO A 1 94 ? -26.568 -1.337 28.033 1.00 58.88 94 PRO A N 1
ATOM 735 C CA . PRO A 1 94 ? -27.408 -0.308 28.610 1.00 58.88 94 PRO A CA 1
ATOM 736 C C . PRO A 1 94 ? -27.849 -0.791 29.990 1.00 58.88 94 PRO A C 1
ATOM 738 O O . PRO A 1 94 ? -28.426 -1.870 30.111 1.00 58.88 94 PRO A O 1
ATOM 741 N N . ALA A 1 95 ? -27.614 0.018 31.028 1.00 57.25 95 ALA A N 1
ATOM 742 C CA . ALA A 1 95 ? -28.023 -0.257 32.413 1.00 57.25 95 ALA A CA 1
ATOM 743 C C . ALA A 1 95 ? -29.534 -0.560 32.563 1.00 57.25 95 ALA A C 1
ATOM 745 O O . ALA A 1 95 ? -30.014 -0.951 33.623 1.00 57.25 95 ALA A O 1
ATOM 746 N N . SER A 1 96 ? -30.294 -0.395 31.481 1.00 56.69 96 SER A N 1
ATOM 747 C CA . SER A 1 96 ? -31.654 -0.879 31.311 1.00 56.69 96 SER A CA 1
ATOM 748 C C . SER A 1 96 ? -31.781 -2.396 31.532 1.00 56.69 96 SER A C 1
ATOM 750 O O . SER A 1 96 ? -32.689 -2.810 32.243 1.00 56.69 96 SER A O 1
ATOM 752 N N . SER A 1 97 ? -30.856 -3.238 31.046 1.00 59.53 97 SER A N 1
ATOM 753 C CA . SER A 1 97 ? -30.962 -4.699 31.230 1.00 59.53 97 SER A CA 1
ATOM 754 C C . SER A 1 97 ? -30.749 -5.134 32.683 1.00 59.53 97 SER A C 1
ATOM 756 O O . SER A 1 97 ? -31.424 -6.042 33.164 1.00 59.53 97 SER A O 1
ATOM 758 N N . THR A 1 98 ? -29.858 -4.463 33.417 1.00 60.72 98 THR A N 1
ATOM 759 C CA . THR A 1 98 ? -29.652 -4.708 34.852 1.00 60.72 98 THR A CA 1
ATOM 760 C C . THR A 1 98 ? -30.792 -4.159 35.702 1.00 60.72 98 THR A C 1
ATOM 762 O O . THR A 1 98 ? -31.168 -4.809 36.673 1.00 60.72 98 THR A O 1
ATOM 765 N N . ASN A 1 99 ? -31.393 -3.026 35.328 1.00 66.12 99 ASN A N 1
ATOM 766 C CA . ASN A 1 99 ? -32.583 -2.504 36.006 1.00 66.12 99 ASN A CA 1
ATOM 767 C C . ASN A 1 99 ? -33.815 -3.394 35.799 1.00 66.12 99 ASN A C 1
ATOM 769 O O . ASN A 1 99 ? -34.509 -3.675 36.768 1.00 66.12 99 ASN A O 1
ATOM 773 N N . ILE A 1 100 ? -34.035 -3.915 34.589 1.00 68.62 100 ILE A N 1
ATOM 774 C CA . ILE A 1 100 ? -35.145 -4.832 34.283 1.00 68.62 100 ILE A CA 1
ATOM 775 C C . ILE A 1 100 ? -34.988 -6.166 35.030 1.00 68.62 100 ILE A C 1
ATOM 777 O O . ILE A 1 100 ? -35.949 -6.683 35.601 1.00 68.62 100 ILE A O 1
ATOM 781 N N . LEU A 1 101 ? -33.768 -6.713 35.088 1.00 69.69 101 LEU A N 1
ATOM 782 C CA . LEU A 1 101 ? -33.481 -7.892 35.911 1.00 69.69 101 LEU A CA 1
ATOM 783 C C . LEU A 1 101 ? -33.744 -7.598 37.389 1.00 69.69 101 LEU A C 1
ATOM 785 O O . LEU A 1 101 ? -34.399 -8.383 38.066 1.00 69.69 101 LEU A O 1
ATOM 789 N N . LYS A 1 102 ? -33.297 -6.445 37.889 1.00 69.69 102 LYS A N 1
ATOM 790 C CA . LYS A 1 102 ? -33.512 -6.048 39.283 1.00 69.69 102 LYS A CA 1
ATOM 791 C C . LYS A 1 102 ? -34.996 -5.853 39.610 1.00 69.69 102 LYS A C 1
ATOM 793 O O . LYS A 1 102 ? -35.419 -6.253 40.690 1.00 69.69 102 LYS A O 1
ATOM 798 N N . GLU A 1 103 ? -35.788 -5.321 38.682 1.00 68.94 103 GLU A N 1
ATOM 799 C CA . GLU A 1 103 ? -37.244 -5.216 38.816 1.00 68.94 103 GLU A CA 1
ATOM 800 C C . GLU A 1 103 ? -37.926 -6.589 38.820 1.00 68.94 103 GLU A C 1
ATOM 802 O O . GLU A 1 103 ? 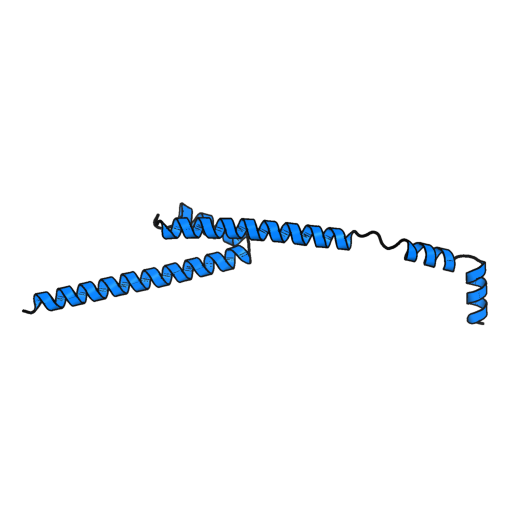-38.797 -6.819 39.656 1.00 68.94 103 GLU A O 1
ATOM 807 N N . MET A 1 104 ? -37.514 -7.539 37.975 1.00 68.38 104 MET A N 1
ATOM 808 C CA . MET A 1 104 ? -38.093 -8.894 37.958 1.00 68.38 104 MET A CA 1
ATOM 809 C C . MET A 1 104 ? -37.777 -9.723 39.213 1.00 68.38 104 MET A C 1
ATOM 811 O O . MET A 1 104 ? -38.548 -10.613 39.570 1.00 68.38 104 MET A O 1
ATOM 815 N N . ILE A 1 105 ? -36.665 -9.444 39.901 1.00 75.25 105 ILE A N 1
ATOM 816 C CA . ILE A 1 105 ? -36.256 -10.181 41.111 1.00 75.25 105 ILE A CA 1
ATOM 817 C C . ILE A 1 105 ? -36.892 -9.585 42.384 1.00 75.25 105 ILE A C 1
ATOM 819 O O . ILE A 1 105 ? -36.760 -10.155 43.466 1.00 75.25 105 ILE A O 1
ATOM 823 N N . THR A 1 106 ? -37.613 -8.459 42.300 1.00 80.00 106 THR A N 1
ATOM 824 C CA . THR A 1 106 ? -38.302 -7.923 43.485 1.00 80.00 106 THR A CA 1
ATOM 825 C C . THR A 1 106 ? -39.457 -8.836 43.926 1.00 80.00 106 THR A C 1
ATOM 827 O O . THR A 1 106 ? -40.185 -9.356 43.075 1.00 80.00 106 THR A O 1
ATOM 830 N N . PRO A 1 107 ? -39.687 -9.004 45.246 1.00 74.44 107 PRO A N 1
ATOM 831 C CA . PRO A 1 107 ? -40.720 -9.905 45.770 1.00 74.44 107 PRO A CA 1
ATOM 832 C C . PRO A 1 107 ? -42.121 -9.613 45.218 1.00 74.44 107 PRO A C 1
ATOM 834 O O . PRO A 1 107 ? -42.866 -10.532 44.895 1.00 74.44 107 PRO A O 1
ATOM 837 N N . ALA A 1 108 ? -42.448 -8.329 45.030 1.00 75.38 108 ALA A N 1
ATOM 838 C CA . ALA A 1 108 ? -43.735 -7.889 44.497 1.00 75.38 108 ALA A CA 1
ATOM 839 C C . ALA A 1 108 ? -43.989 -8.385 43.060 1.00 75.38 108 ALA A C 1
ATOM 841 O O . ALA A 1 108 ? -45.092 -8.831 42.743 1.00 75.38 108 ALA A O 1
ATOM 842 N N . ASN A 1 109 ? -42.964 -8.360 42.204 1.00 75.81 109 ASN A N 1
ATOM 843 C CA . ASN A 1 109 ? -43.078 -8.816 40.820 1.00 75.81 109 ASN A CA 1
ATOM 844 C C . ASN A 1 109 ? -43.008 -10.346 40.706 1.00 75.81 109 ASN A C 1
ATOM 846 O O . ASN A 1 109 ? -43.668 -10.922 39.842 1.00 75.81 109 ASN A O 1
ATOM 850 N N . GLN A 1 110 ? -42.285 -11.021 41.605 1.00 76.88 110 GLN A N 1
ATOM 851 C CA . GLN A 1 110 ? -42.285 -12.486 41.682 1.00 76.88 110 GLN A CA 1
ATOM 852 C C . GLN A 1 110 ? -43.644 -13.050 42.114 1.00 76.88 110 GLN A C 1
ATOM 854 O O . GLN A 1 110 ? -44.088 -14.061 41.569 1.00 76.88 110 GLN A O 1
ATOM 859 N N . ASP A 1 111 ? -44.330 -12.384 43.043 1.00 80.81 111 ASP A N 1
ATOM 860 C CA . ASP A 1 111 ? -45.683 -12.768 43.454 1.00 80.81 111 ASP A CA 1
ATOM 861 C C . ASP A 1 111 ? -46.714 -12.515 42.348 1.00 80.81 111 ASP A C 1
ATOM 863 O O . ASP A 1 111 ? -47.613 -13.334 42.141 1.00 80.81 111 ASP A O 1
ATOM 867 N N . ALA A 1 112 ? -46.570 -11.423 41.591 1.00 78.62 112 ALA A N 1
ATOM 868 C CA . ALA A 1 112 ? -47.409 -11.154 40.424 1.00 78.62 112 ALA A CA 1
ATOM 869 C C . ALA A 1 112 ? -47.210 -12.204 39.314 1.00 78.62 112 ALA A C 1
ATOM 871 O O . ALA A 1 112 ? -48.186 -12.687 38.743 1.00 78.62 112 ALA A O 1
ATOM 872 N N . LEU A 1 113 ? -45.964 -12.616 39.053 1.00 77.81 113 LEU A N 1
ATOM 873 C CA . LEU A 1 113 ? -45.642 -13.688 38.106 1.00 77.81 113 LEU A CA 1
ATOM 874 C C . LEU A 1 113 ? -46.201 -15.040 38.555 1.00 77.81 113 LEU A C 1
ATOM 876 O O . LEU A 1 113 ? -46.817 -15.738 37.755 1.00 77.81 113 LEU A O 1
ATOM 880 N N . LYS A 1 114 ? -46.056 -15.400 39.835 1.00 79.56 114 LYS A N 1
ATOM 881 C CA . LYS A 1 114 ? -46.638 -16.640 40.375 1.00 79.56 114 LYS A CA 1
ATOM 882 C C . LYS A 1 114 ? -48.154 -16.698 40.199 1.00 79.56 114 LYS A C 1
ATOM 884 O O . LYS A 1 114 ? -48.668 -17.763 39.885 1.00 79.56 114 LYS A O 1
ATOM 889 N N . LYS A 1 115 ? -48.850 -15.567 40.348 1.00 81.12 115 LYS A N 1
ATOM 890 C CA . LYS A 1 115 ? -50.303 -15.467 40.134 1.00 81.12 115 LYS A CA 1
ATOM 891 C C . LYS A 1 115 ? -50.739 -15.583 38.672 1.00 81.12 115 LYS A C 1
ATOM 893 O O . LYS A 1 115 ? -51.904 -15.856 38.436 1.00 81.12 115 LYS A O 1
ATOM 898 N N . LEU A 1 116 ? -49.850 -15.341 37.708 1.00 79.19 116 LEU A N 1
ATOM 899 C CA . LEU A 1 116 ? -50.147 -15.486 36.275 1.00 79.19 116 LEU A CA 1
ATOM 900 C C . LEU A 1 116 ? -49.929 -16.917 35.759 1.00 79.19 116 LEU A C 1
ATOM 902 O O . LEU A 1 116 ? -50.443 -17.262 34.700 1.00 79.19 116 LEU A O 1
ATOM 906 N N . PHE A 1 117 ? -49.154 -17.729 36.484 1.00 73.50 117 PHE A N 1
ATOM 907 C CA . PHE A 1 117 ? -48.857 -19.129 36.153 1.00 73.50 117 PHE A CA 1
ATOM 908 C C . PHE A 1 117 ? -49.623 -20.145 37.023 1.00 73.50 117 PHE A C 1
ATOM 910 O O . PHE A 1 117 ? -49.401 -21.349 36.882 1.00 73.50 117 PHE A O 1
ATOM 917 N N . GLN A 1 118 ? -50.494 -19.667 37.916 1.00 58.22 118 GLN A N 1
ATOM 918 C CA . GLN A 1 118 ? -51.486 -20.454 38.657 1.00 58.22 118 GLN A CA 1
ATOM 919 C C . GLN A 1 118 ? -52.871 -20.211 38.069 1.00 58.22 118 GLN A C 1
ATOM 921 O O . GLN A 1 118 ? -53.649 -21.188 38.028 1.00 58.22 118 GLN A O 1
#